Protein AF-A0A353N537-F1 (afdb_monomer_lite)

Structure (mmCIF, N/CA/C/O backbone):
data_AF-A0A353N537-F1
#
_entry.id   AF-A0A353N537-F1
#
loop_
_atom_site.group_PDB
_atom_site.id
_atom_site.type_symbol
_atom_site.label_atom_id
_atom_site.label_alt_id
_atom_site.label_comp_id
_atom_site.label_asym_id
_atom_site.label_entity_id
_atom_site.label_seq_id
_atom_site.pdbx_PDB_ins_code
_atom_site.Cartn_x
_atom_site.Cartn_y
_atom_site.Cartn_z
_atom_site.occupancy
_atom_site.B_iso_or_equiv
_atom_site.auth_seq_id
_atom_site.auth_comp_id
_atom_site.auth_asym_id
_atom_site.auth_atom_id
_atom_site.pdbx_PDB_model_num
ATOM 1 N N . SER A 1 1 ? 24.405 -9.613 -40.644 1.00 58.28 1 SER A N 1
ATOM 2 C CA . SER A 1 1 ? 24.545 -8.701 -39.487 1.00 58.28 1 SER A CA 1
ATOM 3 C C . SER A 1 1 ? 23.175 -8.344 -38.909 1.00 58.28 1 SER A C 1
ATOM 5 O O . SER A 1 1 ? 22.932 -7.197 -38.561 1.00 58.28 1 SER A O 1
ATOM 7 N N . GLU A 1 2 ? 22.290 -9.336 -38.773 1.00 57.56 2 GLU A N 1
ATOM 8 C CA . GLU A 1 2 ? 20.917 -9.159 -38.268 1.00 57.56 2 GLU A CA 1
ATOM 9 C C . GLU A 1 2 ? 20.820 -9.533 -36.777 1.00 57.56 2 GLU A C 1
ATOM 11 O O . GLU A 1 2 ? 20.133 -8.859 -36.020 1.00 57.56 2 GLU A O 1
ATOM 16 N N . GLU A 1 3 ? 21.639 -10.484 -36.309 1.00 57.69 3 GLU A N 1
ATOM 17 C CA . GLU A 1 3 ? 21.670 -10.933 -34.904 1.00 57.69 3 GLU A CA 1
ATOM 18 C C . GLU A 1 3 ? 22.057 -9.833 -33.892 1.00 57.69 3 GLU A C 1
ATOM 20 O O . GLU A 1 3 ? 21.611 -9.852 -32.746 1.00 57.69 3 GLU A O 1
ATOM 25 N N . ASN A 1 4 ? 22.846 -8.832 -34.302 1.00 60.00 4 ASN A N 1
ATOM 26 C CA . ASN A 1 4 ? 23.270 -7.736 -33.418 1.00 60.00 4 ASN A CA 1
ATOM 27 C C . ASN A 1 4 ? 22.152 -6.714 -33.144 1.00 60.00 4 ASN A C 1
ATOM 29 O O . ASN A 1 4 ? 22.077 -6.164 -32.045 1.00 60.00 4 ASN A O 1
ATOM 33 N N . PHE A 1 5 ? 21.276 -6.468 -34.123 1.00 59.91 5 PHE A N 1
ATOM 34 C CA . PHE A 1 5 ? 20.203 -5.477 -34.010 1.00 59.91 5 PHE A CA 1
ATOM 35 C C . PHE A 1 5 ? 19.103 -5.949 -33.047 1.00 59.91 5 PHE A C 1
ATOM 37 O O . PHE A 1 5 ? 18.618 -5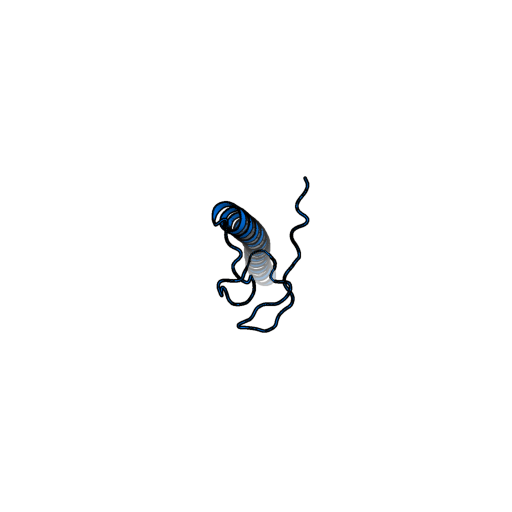.183 -32.207 1.00 59.91 5 PHE A O 1
ATOM 44 N N . ASP A 1 6 ? 18.776 -7.242 -33.091 1.00 73.00 6 ASP A N 1
ATOM 45 C CA . ASP A 1 6 ? 17.817 -7.850 -32.168 1.00 73.00 6 ASP A CA 1
ATOM 46 C C . ASP A 1 6 ? 18.360 -7.929 -30.734 1.00 73.00 6 ASP A C 1
ATOM 48 O O . ASP A 1 6 ? 17.614 -7.727 -29.769 1.00 73.00 6 ASP A O 1
ATOM 52 N N . GLN A 1 7 ? 19.674 -8.121 -30.571 1.00 80.25 7 GLN A N 1
ATOM 53 C CA . GLN A 1 7 ? 20.316 -8.134 -29.258 1.00 80.25 7 GLN A CA 1
ATOM 54 C C . GLN A 1 7 ? 20.311 -6.750 -28.586 1.00 80.25 7 GLN A C 1
ATOM 56 O O . GLN A 1 7 ? 20.123 -6.655 -27.370 1.00 80.25 7 GLN A O 1
ATOM 61 N N . GLU A 1 8 ? 20.503 -5.670 -29.344 1.00 83.62 8 GLU A N 1
ATOM 62 C CA . GLU A 1 8 ? 20.488 -4.303 -28.812 1.00 83.62 8 GLU A CA 1
ATOM 63 C C . GLU A 1 8 ? 19.085 -3.892 -28.348 1.00 83.62 8 GLU A C 1
ATOM 65 O O . GLU A 1 8 ? 18.906 -3.407 -27.227 1.00 83.62 8 GLU A O 1
ATOM 70 N N . LYS A 1 9 ? 18.062 -4.201 -29.151 1.00 88.19 9 LYS A N 1
ATOM 71 C CA . LYS A 1 9 ? 16.658 -3.952 -28.805 1.00 88.19 9 LYS A CA 1
ATOM 72 C C . LYS A 1 9 ? 16.203 -4.767 -27.593 1.00 88.19 9 LYS A C 1
ATOM 74 O O . LYS A 1 9 ? 15.431 -4.270 -26.769 1.00 88.19 9 LYS A O 1
ATOM 79 N N . LEU A 1 10 ? 16.682 -6.006 -27.465 1.00 89.12 10 LEU A N 1
ATOM 80 C CA . LEU A 1 10 ? 16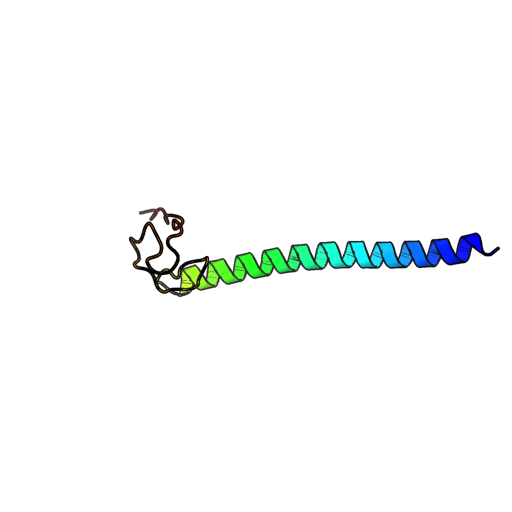.422 -6.845 -26.297 1.00 89.12 10 LEU A CA 1
ATOM 81 C C . LEU A 1 10 ? 17.069 -6.261 -25.036 1.00 89.12 10 LEU A C 1
ATOM 83 O O . LEU A 1 10 ? 16.397 -6.131 -24.015 1.00 89.12 10 LEU A O 1
ATOM 87 N N . LYS A 1 11 ? 18.339 -5.842 -25.113 1.00 90.81 11 LYS A N 1
ATOM 88 C CA . LYS A 1 11 ? 19.038 -5.184 -23.998 1.00 90.81 11 LYS A CA 1
ATOM 89 C C . LYS A 1 11 ? 18.311 -3.926 -23.545 1.00 90.81 11 LYS A C 1
ATOM 91 O O . LYS A 1 11 ? 18.163 -3.716 -22.345 1.00 90.81 11 LYS A O 1
ATOM 96 N N . GLU A 1 12 ? 17.836 -3.116 -24.485 1.00 92.38 12 GLU A N 1
ATOM 97 C CA . GLU A 1 12 ? 17.123 -1.886 -24.155 1.00 92.38 12 GLU A CA 1
ATOM 98 C C . GLU A 1 12 ? 15.811 -2.165 -23.415 1.00 92.38 12 GLU A C 1
ATOM 100 O O . GLU A 1 12 ? 15.551 -1.584 -22.364 1.00 92.38 12 GLU A O 1
ATOM 105 N N . LYS A 1 13 ? 15.030 -3.151 -23.872 1.00 93.12 13 LYS A N 1
ATOM 106 C CA . LYS A 1 13 ? 13.829 -3.596 -23.151 1.00 93.12 13 LYS A CA 1
ATOM 107 C C . LYS A 1 13 ? 14.146 -4.122 -21.751 1.00 93.12 13 LYS A C 1
ATOM 109 O O . LYS A 1 13 ? 13.429 -3.790 -20.813 1.00 93.12 13 LYS A O 1
ATOM 114 N N . CYS A 1 14 ? 15.217 -4.899 -21.590 1.00 94.81 14 CYS A N 1
ATOM 115 C CA . CYS A 1 14 ? 15.627 -5.397 -20.276 1.00 94.81 14 CYS A CA 1
ATOM 116 C C . CYS A 1 14 ? 15.992 -4.257 -19.312 1.00 94.81 14 CYS A C 1
ATOM 118 O O . CYS A 1 14 ? 15.620 -4.317 -18.142 1.00 94.81 14 CYS A O 1
ATOM 120 N N . LYS A 1 15 ? 16.655 -3.191 -19.787 1.00 95.81 15 LYS A N 1
ATOM 121 C CA . LYS A 1 15 ? 16.925 -1.999 -18.960 1.00 95.81 15 LYS A CA 1
ATOM 122 C C . LYS A 1 15 ? 15.638 -1.310 -18.517 1.00 95.81 15 LYS A C 1
ATOM 124 O O . LYS A 1 15 ? 15.525 -0.909 -17.359 1.00 95.81 15 LYS A O 1
ATOM 129 N N . VAL A 1 16 ? 14.670 -1.179 -19.425 1.00 96.88 16 VAL A N 1
ATOM 130 C CA . VAL A 1 16 ? 13.360 -0.595 -19.103 1.00 96.88 16 VAL A CA 1
ATOM 131 C C . VAL A 1 16 ? 12.650 -1.433 -18.043 1.00 96.88 16 VAL A C 1
ATOM 133 O O . VAL A 1 16 ? 12.159 -0.868 -17.071 1.00 96.88 16 VAL A O 1
ATOM 136 N N . ILE A 1 17 ? 12.652 -2.763 -18.170 1.00 96.94 17 ILE A N 1
ATOM 137 C CA . ILE A 1 17 ? 12.051 -3.665 -17.176 1.00 96.94 17 ILE A CA 1
ATOM 138 C C . ILE A 1 17 ? 12.716 -3.483 -15.809 1.00 96.94 17 ILE A C 1
ATOM 140 O O . ILE A 1 17 ? 12.014 -3.208 -14.843 1.00 96.94 17 ILE A O 1
ATOM 144 N N . ALA A 1 18 ? 14.049 -3.519 -15.736 1.00 97.44 18 ALA A N 1
ATOM 145 C CA . ALA A 1 18 ? 14.774 -3.321 -14.478 1.00 97.44 18 ALA A CA 1
ATOM 146 C C . ALA A 1 18 ? 14.470 -1.954 -13.832 1.00 97.44 18 ALA A C 1
ATOM 148 O O . ALA A 1 18 ? 14.344 -1.828 -12.615 1.00 97.44 18 ALA A O 1
ATOM 149 N N . THR A 1 19 ? 14.306 -0.918 -14.659 1.00 97.69 19 THR A N 1
ATOM 150 C CA . THR A 1 19 ? 13.928 0.421 -14.189 1.00 97.69 19 THR A CA 1
ATOM 151 C C . THR A 1 19 ? 12.506 0.433 -13.629 1.00 97.69 19 THR A C 1
ATOM 153 O O . THR A 1 19 ? 12.264 1.014 -12.572 1.00 97.69 19 THR A O 1
ATOM 156 N N . LEU A 1 20 ? 11.561 -0.215 -14.314 1.00 97.56 20 LEU A N 1
ATOM 157 C CA . LEU A 1 20 ? 10.175 -0.322 -13.861 1.00 97.56 20 LEU A CA 1
ATOM 158 C C . LEU A 1 20 ? 10.061 -1.140 -12.571 1.00 97.56 20 LEU A C 1
ATOM 160 O O . LEU A 1 20 ? 9.299 -0.760 -11.688 1.00 97.56 20 LEU A O 1
ATOM 164 N N . GLU A 1 21 ? 10.839 -2.212 -12.427 1.00 97.81 21 GLU A N 1
ATOM 165 C CA . GLU A 1 21 ? 10.896 -3.014 -11.201 1.00 97.81 21 GLU A CA 1
ATOM 166 C C . GLU A 1 21 ? 11.310 -2.166 -9.993 1.00 97.81 21 GLU A C 1
ATOM 168 O O . GLU A 1 21 ? 10.649 -2.202 -8.950 1.00 97.81 21 GLU A O 1
ATOM 173 N N . GLU A 1 22 ? 12.351 -1.340 -10.135 1.00 98.00 22 GLU A N 1
ATOM 174 C CA . GLU A 1 22 ? 12.774 -0.453 -9.048 1.00 98.00 22 GLU A CA 1
ATOM 175 C C . GLU A 1 22 ? 11.734 0.644 -8.774 1.00 98.00 22 GLU A C 1
ATOM 177 O O . GLU A 1 22 ? 11.446 0.946 -7.615 1.00 98.00 22 GLU A O 1
ATOM 182 N N . GLN A 1 23 ? 11.095 1.195 -9.813 1.00 97.81 23 GLN A N 1
ATOM 183 C CA . GLN A 1 23 ? 10.010 2.167 -9.639 1.00 97.81 23 GLN A CA 1
ATOM 184 C C . GLN A 1 23 ? 8.814 1.576 -8.881 1.00 97.81 23 GLN A C 1
ATOM 186 O O . GLN A 1 23 ? 8.283 2.230 -7.983 1.00 97.81 23 GLN A O 1
ATOM 191 N N . VAL A 1 24 ? 8.406 0.341 -9.192 1.00 98.06 24 VAL A N 1
ATOM 192 C CA . VAL A 1 24 ? 7.324 -0.360 -8.480 1.00 98.06 24 VAL A CA 1
ATOM 193 C C . VAL A 1 24 ? 7.693 -0.537 -7.013 1.00 98.06 24 VAL A C 1
ATOM 195 O O . VAL A 1 24 ? 6.936 -0.134 -6.130 1.00 98.06 24 VAL A O 1
ATOM 198 N N . LYS A 1 25 ? 8.894 -1.047 -6.737 1.00 97.69 25 LYS A N 1
ATOM 199 C CA . LYS A 1 25 ? 9.389 -1.247 -5.371 1.00 97.69 25 LYS A CA 1
ATOM 200 C C . LYS A 1 25 ? 9.434 0.057 -4.574 1.00 97.69 25 LYS A C 1
ATOM 202 O O . LYS A 1 25 ? 9.109 0.074 -3.385 1.00 97.69 25 LYS A O 1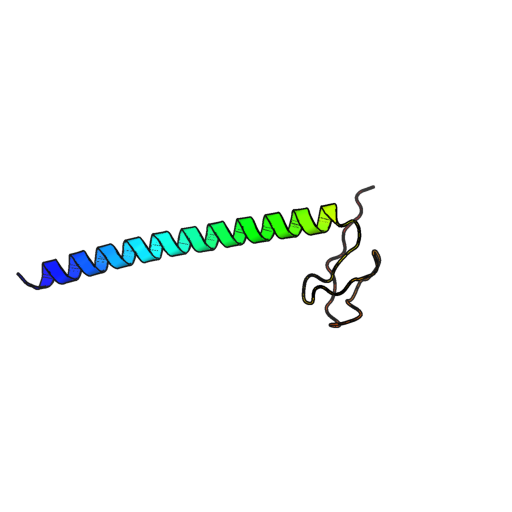
ATOM 207 N N . GLN A 1 26 ? 9.827 1.153 -5.214 1.00 97.62 26 GLN A N 1
ATOM 208 C CA . GLN A 1 26 ? 9.841 2.469 -4.589 1.00 97.62 26 GLN A CA 1
ATOM 209 C C . GLN A 1 26 ? 8.417 2.959 -4.282 1.00 97.62 26 GLN A C 1
ATOM 211 O O . GLN A 1 26 ? 8.140 3.388 -3.160 1.00 97.62 26 GLN A O 1
ATOM 216 N N . LYS A 1 27 ? 7.481 2.813 -5.226 1.00 96.00 27 LYS A N 1
ATOM 217 C CA . LYS A 1 27 ? 6.074 3.197 -5.032 1.00 96.00 27 LYS A CA 1
ATOM 218 C C . LYS A 1 27 ? 5.374 2.377 -3.954 1.00 96.00 27 LYS A C 1
ATOM 220 O O . LYS A 1 27 ? 4.592 2.926 -3.182 1.00 96.00 27 LYS A O 1
ATOM 225 N N . GLU A 1 28 ? 5.691 1.093 -3.832 1.00 96.12 28 GLU A N 1
ATOM 226 C CA . GLU A 1 28 ? 5.190 0.254 -2.741 1.00 96.12 28 GLU A CA 1
ATOM 227 C C . GLU A 1 28 ? 5.655 0.743 -1.364 1.00 96.12 28 GLU A C 1
ATOM 229 O O . GLU A 1 28 ? 4.883 0.712 -0.400 1.00 96.12 28 GLU A O 1
ATOM 234 N N . LYS A 1 29 ? 6.911 1.197 -1.249 1.00 95.25 29 LYS A N 1
ATOM 235 C CA . LYS A 1 29 ? 7.433 1.779 -0.004 1.00 95.25 29 LYS A CA 1
ATOM 236 C C . LYS A 1 29 ? 6.720 3.083 0.338 1.00 95.25 29 LYS A C 1
ATOM 238 O O . LYS A 1 29 ? 6.272 3.235 1.472 1.00 95.25 29 LYS A O 1
ATOM 243 N N . GLU A 1 30 ? 6.570 3.978 -0.638 1.00 95.81 30 GLU A N 1
ATOM 244 C CA . GLU A 1 30 ? 5.852 5.249 -0.472 1.00 95.81 30 GLU A CA 1
ATOM 245 C C . GLU A 1 30 ? 4.401 5.012 -0.027 1.00 95.81 30 GLU A C 1
ATOM 247 O O . GLU A 1 30 ? 3.951 5.599 0.955 1.00 95.81 30 GLU A O 1
ATOM 252 N N . LEU A 1 31 ? 3.692 4.076 -0.668 1.00 92.56 31 LEU A N 1
ATOM 253 C CA . LEU A 1 31 ? 2.323 3.709 -0.298 1.00 92.56 31 LEU A CA 1
ATOM 254 C C . LEU A 1 31 ? 2.237 3.190 1.145 1.00 92.56 31 LEU A C 1
ATOM 256 O O . LEU A 1 31 ? 1.354 3.598 1.901 1.00 92.56 31 LEU A O 1
ATOM 260 N N . LYS A 1 32 ? 3.166 2.315 1.553 1.00 86.19 32 LYS A N 1
ATOM 261 C CA . LYS A 1 32 ? 3.230 1.794 2.929 1.00 86.19 32 LYS A CA 1
ATOM 262 C C . LYS A 1 32 ? 3.480 2.900 3.955 1.00 86.19 32 LYS A C 1
ATOM 264 O O . LYS A 1 32 ? 2.918 2.839 5.050 1.00 86.19 32 LYS A O 1
ATOM 269 N N . GLN A 1 33 ? 4.312 3.884 3.623 1.00 90.19 33 GLN A N 1
ATOM 270 C CA . GLN A 1 33 ? 4.598 5.017 4.498 1.00 90.19 33 GLN A CA 1
ATOM 271 C C . GLN A 1 33 ? 3.374 5.924 4.654 1.00 90.19 33 GLN A C 1
ATOM 273 O O . GLN A 1 33 ? 2.925 6.135 5.779 1.00 90.19 33 GLN A O 1
ATOM 278 N N . VAL A 1 34 ? 2.769 6.360 3.545 1.00 88.69 34 VAL A N 1
ATOM 279 C CA . VAL A 1 34 ? 1.560 7.204 3.561 1.00 88.69 34 VAL A CA 1
ATOM 280 C C . VAL A 1 34 ? 0.422 6.515 4.309 1.00 88.69 34 VAL A C 1
ATOM 282 O O . VAL A 1 34 ? -0.291 7.141 5.093 1.00 88.69 34 VAL A O 1
ATOM 285 N N . TYR A 1 35 ? 0.266 5.203 4.117 1.00 81.12 35 TYR A N 1
ATOM 286 C CA . TYR A 1 35 ? -0.722 4.429 4.853 1.00 81.12 35 TYR A CA 1
ATOM 287 C C . TYR A 1 35 ? -0.466 4.476 6.367 1.00 81.12 35 TYR A C 1
ATOM 289 O O . TYR A 1 35 ? -1.397 4.706 7.135 1.00 81.12 35 TYR A O 1
ATOM 297 N N . ARG A 1 36 ? 0.786 4.313 6.814 1.00 78.81 36 ARG A N 1
ATOM 298 C CA . ARG A 1 36 ? 1.148 4.394 8.238 1.00 78.81 36 ARG A CA 1
ATOM 299 C C . ARG A 1 36 ? 0.851 5.775 8.822 1.00 78.81 36 ARG A C 1
ATOM 301 O O . ARG A 1 36 ? 0.157 5.855 9.832 1.00 78.81 36 ARG A O 1
ATOM 308 N N . GLU A 1 37 ? 1.305 6.830 8.157 1.00 84.00 37 GLU A N 1
ATOM 309 C CA . GLU A 1 37 ? 1.099 8.218 8.588 1.00 84.00 37 GLU A CA 1
ATOM 310 C C . GLU A 1 37 ? -0.397 8.559 8.659 1.00 84.00 37 GLU A C 1
ATOM 312 O O . GLU A 1 37 ? -0.871 9.128 9.642 1.00 84.00 37 GLU A O 1
ATOM 317 N N . SER A 1 38 ? 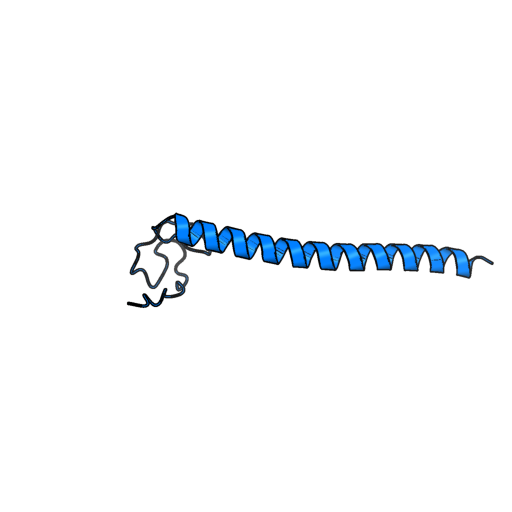-1.185 8.117 7.672 1.00 80.00 38 SER A N 1
ATOM 318 C CA . SER A 1 38 ? -2.643 8.276 7.681 1.00 80.00 38 SER A CA 1
ATOM 319 C C . SER A 1 38 ? -3.298 7.571 8.874 1.00 80.00 38 SER A C 1
ATOM 321 O O . SER A 1 38 ? -4.210 8.115 9.498 1.00 80.00 38 SER A O 1
ATOM 323 N N . GLN A 1 39 ? -2.829 6.372 9.229 1.00 72.44 39 GLN A N 1
ATOM 324 C CA . GLN A 1 39 ? -3.348 5.611 10.370 1.00 72.44 39 GLN A CA 1
ATOM 325 C C . GLN A 1 39 ? -2.932 6.192 11.729 1.00 72.44 39 GLN A C 1
ATOM 327 O O . GLN A 1 39 ? -3.625 5.971 12.722 1.00 72.44 39 GLN A O 1
ATOM 332 N N . GLU A 1 40 ? -1.807 6.899 11.802 1.00 71.56 40 GLU A N 1
ATOM 333 C CA . GLU A 1 40 ? -1.372 7.624 13.000 1.00 71.56 40 GLU A CA 1
ATOM 334 C C . GLU A 1 40 ? -2.166 8.922 13.172 1.00 71.56 40 GLU A C 1
ATOM 336 O O . GLU A 1 40 ? -2.743 9.146 14.234 1.00 71.56 40 GLU A O 1
ATOM 341 N N . ALA A 1 41 ? -2.312 9.714 12.106 1.00 73.62 41 ALA A N 1
ATOM 342 C CA . ALA A 1 41 ? -3.043 10.980 12.135 1.00 73.62 41 ALA A CA 1
ATOM 343 C C . ALA A 1 41 ? -4.552 10.819 12.396 1.00 73.62 41 ALA A C 1
ATOM 345 O O . ALA A 1 41 ? -5.186 11.709 12.960 1.00 73.62 41 ALA A O 1
ATOM 346 N N . ARG A 1 42 ? -5.158 9.695 11.986 1.00 67.31 42 ARG A N 1
ATOM 347 C CA . ARG A 1 42 ? -6.614 9.496 12.095 1.00 67.31 42 ARG A CA 1
ATOM 348 C C . ARG A 1 42 ? -7.119 9.272 13.520 1.00 67.31 42 ARG A C 1
ATOM 350 O O . ARG A 1 42 ? -8.329 9.385 13.710 1.00 67.31 42 ARG A O 1
ATOM 357 N N . GLY A 1 43 ? -6.261 8.940 14.494 1.00 60.50 43 GLY A N 1
ATOM 358 C CA . GLY A 1 43 ? -6.624 8.780 15.918 1.00 60.50 43 GLY A CA 1
ATOM 359 C C . GLY A 1 43 ? -7.739 7.763 16.232 1.00 60.50 43 GLY A C 1
ATOM 360 O O . GLY A 1 43 ? -8.090 7.582 17.386 1.00 60.50 43 GLY A O 1
ATOM 361 N N . LYS A 1 44 ? -8.302 7.115 15.207 1.00 58.91 44 LYS A N 1
ATOM 362 C CA . LYS A 1 44 ? -9.349 6.095 15.218 1.00 58.91 44 LYS A CA 1
ATOM 363 C C . LYS A 1 44 ? -8.893 5.023 14.256 1.00 58.91 44 LYS A C 1
ATOM 365 O O . LYS A 1 44 ? -8.542 5.319 13.108 1.00 58.91 44 LYS A O 1
ATOM 370 N N . ARG A 1 45 ? -8.867 3.782 14.721 1.00 72.69 45 ARG A N 1
ATOM 371 C CA . ARG A 1 45 ? -8.412 2.671 13.895 1.00 72.69 45 ARG A CA 1
ATOM 372 C C . ARG A 1 45 ? -9.428 2.423 12.774 1.00 72.69 45 ARG A C 1
ATOM 374 O O . ARG A 1 45 ? -10.631 2.320 13.004 1.00 72.69 45 ARG A O 1
ATOM 381 N N . PHE A 1 46 ? -8.949 2.346 11.539 1.00 80.56 46 PHE A N 1
ATOM 382 C CA . PHE A 1 46 ? -9.702 1.763 10.431 1.00 80.56 46 PHE A CA 1
ATOM 383 C C . PHE A 1 46 ? -9.116 0.384 10.143 1.00 80.56 46 PHE A C 1
ATOM 385 O O . PHE A 1 46 ? -7.911 0.167 10.285 1.00 80.56 46 PHE A O 1
ATOM 392 N N . CYS A 1 47 ? -9.963 -0.567 9.764 1.00 82.06 47 CYS A N 1
ATOM 393 C CA . CYS A 1 47 ? -9.518 -1.900 9.404 1.00 82.06 47 CYS A CA 1
ATOM 394 C C . CYS A 1 47 ? -8.571 -1.808 8.198 1.00 82.06 47 CYS A C 1
ATOM 396 O O . CYS A 1 47 ? -8.975 -1.279 7.164 1.00 82.06 47 CYS A O 1
ATOM 398 N N . PRO A 1 48 ? -7.353 -2.372 8.266 1.00 77.81 48 PRO A N 1
ATOM 399 C CA . PRO A 1 48 ? -6.394 -2.290 7.169 1.00 77.81 48 PRO A CA 1
ATOM 400 C C . PRO A 1 48 ? -6.734 -3.162 5.961 1.00 77.81 48 PRO A C 1
ATOM 402 O O . PRO A 1 48 ? -6.016 -3.136 4.969 1.00 77.81 48 PRO A O 1
ATOM 405 N N . TYR A 1 49 ? -7.799 -3.956 6.053 1.00 84.69 49 TYR A N 1
ATOM 406 C CA . TYR A 1 49 ? -8.184 -4.903 5.012 1.00 84.69 49 TYR A CA 1
ATOM 407 C C . TYR A 1 49 ? -9.463 -4.511 4.276 1.00 84.69 49 TYR A C 1
ATOM 409 O O . TYR A 1 49 ? -9.633 -4.896 3.127 1.00 84.69 49 TYR A O 1
ATOM 417 N N . CYS A 1 50 ? -10.382 -3.812 4.945 1.00 87.06 50 CYS A N 1
ATOM 418 C CA . CYS A 1 50 ? -11.673 -3.424 4.369 1.00 87.06 50 CYS A CA 1
ATOM 419 C C . CYS A 1 50 ? -12.066 -1.973 4.661 1.00 87.06 50 CYS A C 1
ATOM 421 O O . CYS A 1 50 ? -13.184 -1.581 4.351 1.00 87.06 50 CYS A O 1
ATOM 423 N N . GLU A 1 51 ? -11.189 -1.204 5.312 1.00 84.56 51 GLU A N 1
ATOM 424 C CA . GLU A 1 51 ? -11.365 0.227 5.599 1.00 84.56 51 GLU A CA 1
ATOM 425 C C . GLU A 1 51 ? -12.568 0.576 6.490 1.00 84.56 51 GLU A C 1
ATOM 427 O O . GLU A 1 51 ? -12.889 1.744 6.690 1.00 84.56 51 GLU A O 1
ATOM 432 N N . ALA A 1 52 ? -13.204 -0.421 7.107 1.00 86.31 52 ALA A N 1
ATOM 433 C CA . ALA A 1 52 ? -14.253 -0.198 8.088 1.00 86.31 52 ALA A CA 1
ATOM 434 C C . ALA A 1 52 ? -13.710 0.487 9.346 1.00 86.31 52 ALA A C 1
ATOM 436 O O . ALA A 1 52 ? -12.632 0.154 9.839 1.00 86.31 52 ALA A O 1
ATOM 437 N N . LYS A 1 53 ? -14.491 1.400 9.921 1.00 84.50 53 LYS A N 1
ATOM 438 C CA . LYS A 1 53 ? -14.186 1.987 11.227 1.00 84.50 53 LYS A CA 1
ATOM 439 C C . LYS A 1 53 ? -14.249 0.906 12.311 1.00 84.50 53 LYS A C 1
ATOM 441 O O . LYS A 1 53 ? -15.236 0.179 12.395 1.00 84.50 53 LYS A O 1
ATOM 446 N N . ILE A 1 54 ? -13.218 0.826 13.143 1.00 84.19 54 ILE A N 1
ATOM 447 C CA . ILE A 1 54 ? -13.098 -0.148 14.235 1.00 84.19 54 ILE A CA 1
ATOM 448 C C . ILE A 1 54 ? -12.850 0.592 15.558 1.00 84.19 54 ILE A C 1
ATOM 450 O O . ILE A 1 54 ? -12.411 1.741 15.560 1.00 84.19 54 ILE A O 1
ATOM 454 N N . SER A 1 55 ? -13.200 -0.047 16.677 1.00 79.94 55 SER A N 1
ATOM 455 C CA . SER A 1 55 ? -12.901 0.477 18.018 1.00 79.94 55 SER A CA 1
ATOM 456 C C . SER A 1 55 ? -11.396 0.437 18.279 1.00 79.94 55 SER A C 1
ATOM 458 O O . SER A 1 55 ? -10.705 -0.405 17.703 1.00 79.94 55 SER A O 1
ATOM 460 N N . ASP A 1 56 ? -10.895 1.288 19.170 1.00 75.38 56 ASP A N 1
ATOM 461 C CA . ASP A 1 56 ? -9.459 1.345 19.470 1.00 75.38 56 ASP A CA 1
ATOM 462 C C . ASP A 1 56 ? -8.947 0.037 20.104 1.00 75.38 56 ASP A C 1
ATOM 464 O O . ASP A 1 56 ? -7.881 -0.449 19.727 1.00 75.38 56 ASP A O 1
ATOM 468 N N . ASP A 1 57 ? -9.786 -0.626 20.911 1.00 77.31 57 ASP A N 1
ATOM 469 C CA . ASP A 1 57 ? -9.509 -1.937 21.524 1.00 77.31 57 ASP A CA 1
ATOM 470 C C . ASP A 1 57 ? -9.891 -3.150 20.651 1.00 77.31 57 ASP A C 1
ATOM 472 O O . ASP A 1 57 ? -9.856 -4.303 21.100 1.00 77.31 57 ASP A O 1
ATOM 476 N N . ALA A 1 58 ? -10.328 -2.931 19.405 1.00 82.69 58 ALA A N 1
ATOM 477 C CA . ALA A 1 58 ? -10.809 -4.019 18.563 1.00 82.69 58 ALA A CA 1
ATOM 478 C C . ALA A 1 58 ? -9.665 -4.977 18.184 1.00 82.69 58 ALA A C 1
ATOM 480 O O . ALA A 1 58 ? -8.733 -4.614 17.468 1.00 82.69 58 ALA A O 1
ATOM 481 N N . LYS A 1 59 ? -9.778 -6.244 18.603 1.00 85.81 59 LYS A N 1
ATOM 482 C CA . LYS A 1 59 ? -8.862 -7.332 18.202 1.00 85.81 59 LYS A CA 1
ATOM 483 C C . LYS A 1 59 ? -9.217 -7.942 16.843 1.00 85.81 59 LYS A C 1
ATOM 485 O O . LYS A 1 59 ? -8.361 -8.519 16.183 1.00 85.81 59 LYS A O 1
ATOM 490 N N . PHE A 1 60 ? -10.472 -7.802 16.415 1.00 90.62 60 PHE A N 1
ATOM 491 C CA . PHE A 1 60 ? -10.988 -8.291 15.136 1.00 90.62 60 PHE A CA 1
ATOM 492 C C . PHE A 1 60 ? -11.874 -7.228 14.487 1.00 90.62 60 PHE A C 1
ATOM 494 O O . PHE A 1 60 ? -12.533 -6.449 15.176 1.00 90.62 60 PHE A O 1
ATOM 501 N N . CYS A 1 61 ? -11.910 -7.197 13.157 1.00 89.62 61 CYS A N 1
ATOM 502 C CA . CYS A 1 61 ? -12.813 -6.314 12.432 1.00 89.62 61 CYS A CA 1
ATOM 503 C C . CYS A 1 61 ? -14.254 -6.839 12.494 1.00 89.62 61 CYS A C 1
ATOM 505 O O . CYS A 1 61 ? -14.527 -7.957 12.066 1.00 89.62 61 CYS A O 1
ATOM 507 N N . ASN A 1 62 ? -15.188 -5.997 12.937 1.00 88.50 62 ASN A N 1
ATOM 508 C CA . ASN A 1 62 ? -16.624 -6.294 12.966 1.00 88.50 62 ASN A CA 1
ATOM 509 C C . ASN A 1 62 ? -17.279 -6.384 11.574 1.00 88.50 62 ASN A C 1
ATOM 511 O O . ASN A 1 62 ? -18.410 -6.843 11.481 1.00 88.50 62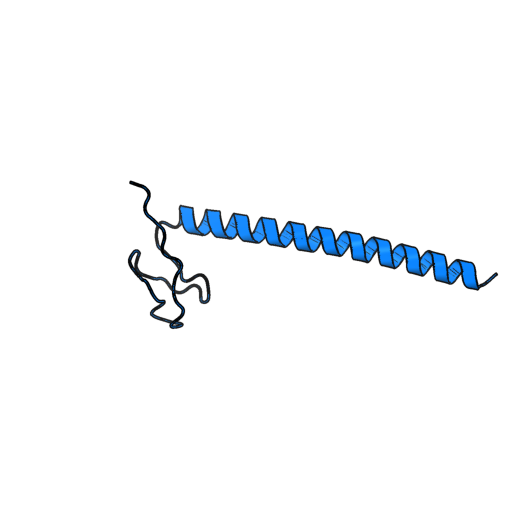 ASN A O 1
ATOM 515 N N . GLN A 1 63 ? -16.603 -5.924 10.516 1.00 93.31 63 GLN A N 1
ATOM 516 C CA . GLN A 1 63 ? -17.115 -5.974 9.142 1.00 93.31 63 GLN A CA 1
ATOM 517 C C . GLN A 1 63 ? -16.542 -7.146 8.337 1.00 93.31 63 GLN A C 1
ATOM 519 O O . GLN A 1 63 ? -17.297 -7.861 7.692 1.00 93.31 63 GLN A O 1
ATOM 524 N N . CYS A 1 64 ? -15.221 -7.372 8.360 1.00 93.12 64 CYS A N 1
ATOM 525 C CA . CYS A 1 64 ? -14.588 -8.425 7.548 1.00 93.12 64 CYS A CA 1
ATOM 526 C C . CYS A 1 64 ? -14.079 -9.638 8.343 1.00 93.12 64 CYS A C 1
ATOM 528 O O . CYS A 1 64 ? -13.557 -10.578 7.747 1.00 93.12 64 CYS A O 1
ATOM 530 N N . GLY A 1 65 ? -14.160 -9.615 9.677 1.00 90.50 65 GLY A N 1
ATOM 531 C CA . GLY A 1 65 ? -13.755 -10.724 10.550 1.00 90.50 65 GLY A CA 1
ATOM 532 C C . GLY A 1 65 ? -12.244 -10.946 10.691 1.00 90.50 65 GLY A C 1
ATOM 533 O O . GLY A 1 65 ? -11.823 -11.784 11.485 1.00 90.50 65 GLY A O 1
ATOM 534 N N . LYS A 1 66 ? -11.399 -10.207 9.960 1.00 90.75 66 LYS A N 1
ATOM 535 C CA . LYS A 1 66 ? -9.938 -10.356 10.055 1.00 90.75 66 LYS A CA 1
ATOM 536 C C . LYS A 1 66 ? -9.410 -9.853 11.399 1.00 90.75 66 LYS A C 1
ATOM 538 O O . LYS A 1 66 ? -9.880 -8.838 11.919 1.00 90.75 66 LYS A O 1
ATOM 543 N N . SER A 1 67 ? -8.404 -10.555 11.919 1.00 88.75 67 SER A N 1
ATOM 544 C CA . SER A 1 67 ? -7.650 -10.141 13.104 1.00 88.75 67 SER A CA 1
ATOM 545 C C . SER A 1 67 ? -6.903 -8.840 12.831 1.00 88.75 67 SER A C 1
ATOM 547 O O . SER A 1 67 ? -6.350 -8.647 11.747 1.00 88.75 67 SER A O 1
ATOM 549 N N . LEU A 1 68 ? -6.918 -7.940 13.805 1.00 84.44 68 LEU A N 1
ATOM 550 C CA . LEU A 1 68 ? -6.312 -6.624 13.708 1.00 84.44 68 LEU A CA 1
ATOM 551 C C . LEU A 1 68 ? -4.942 -6.639 14.397 1.00 84.44 68 LEU A C 1
ATOM 553 O O . LEU A 1 68 ? -4.810 -7.195 15.489 1.00 84.44 68 LEU A O 1
ATOM 557 N N . PRO A 1 69 ? -3.912 -6.021 13.797 1.00 72.25 69 PRO A N 1
ATOM 558 C CA . PRO A 1 69 ? -2.616 -5.898 14.449 1.00 72.25 69 PRO A CA 1
ATOM 559 C C . PRO A 1 69 ? -2.742 -4.997 15.689 1.00 72.25 69 PRO A C 1
ATOM 561 O O . PRO A 1 69 ? -3.033 -3.800 15.576 1.00 72.25 69 PRO A O 1
ATOM 564 N N . VAL A 1 70 ? -2.531 -5.586 16.870 1.00 63.84 70 VAL A N 1
ATOM 565 C CA . VAL A 1 70 ? -2.544 -4.900 18.172 1.00 63.84 70 VAL A CA 1
ATOM 566 C C . VAL A 1 70 ? -1.499 -3.777 18.142 1.00 63.84 70 VAL A C 1
ATOM 568 O O . VAL A 1 70 ? -0.329 -4.040 17.868 1.00 63.84 70 VAL A O 1
ATOM 571 N N . LYS A 1 71 ? -1.896 -2.518 18.393 1.00 59.12 71 LYS A N 1
ATOM 572 C CA . LYS A 1 71 ? -0.905 -1.482 18.737 1.00 59.12 71 LYS A CA 1
ATOM 573 C C . LYS A 1 71 ? -0.548 -1.733 20.194 1.00 59.12 71 LYS A C 1
ATOM 575 O O . LYS A 1 71 ? -1.427 -1.697 21.044 1.00 59.12 71 LYS A O 1
ATOM 580 N N . ILE A 1 72 ? 0.718 -2.029 20.452 1.00 50.62 72 ILE A N 1
ATOM 581 C CA . ILE A 1 72 ? 1.268 -1.949 21.800 1.00 50.62 72 ILE A CA 1
ATOM 582 C C . ILE A 1 72 ? 1.325 -0.454 22.113 1.00 50.62 72 ILE A C 1
ATOM 584 O O . ILE A 1 72 ? 2.068 0.277 21.459 1.00 50.62 72 ILE A O 1
ATOM 588 N N . GLU A 1 73 ? 0.489 0.009 23.035 1.00 51.34 73 GLU A N 1
ATOM 589 C CA . GLU A 1 73 ? 0.647 1.331 23.631 1.00 51.34 73 GLU A CA 1
ATOM 590 C C . GLU A 1 73 ? 1.922 1.288 24.477 1.00 51.34 73 GLU A C 1
ATOM 592 O O . GLU A 1 73 ? 1.987 0.616 25.505 1.00 51.34 73 GLU A O 1
ATOM 597 N N . THR A 1 74 ? 2.988 1.921 23.992 1.00 42.41 74 THR A N 1
ATOM 598 C CA . THR A 1 74 ? 4.155 2.208 24.826 1.00 42.41 74 THR A CA 1
ATOM 599 C C . THR A 1 74 ? 3.789 3.384 25.718 1.00 42.41 74 THR A C 1
ATOM 601 O O . THR A 1 74 ? 3.643 4.502 25.222 1.00 42.41 74 THR A O 1
ATOM 604 N N . ASN A 1 75 ? 3.575 3.069 26.993 1.00 39.00 75 ASN A N 1
ATOM 605 C CA . ASN A 1 75 ? 3.328 3.999 28.090 1.00 39.00 75 ASN A CA 1
ATOM 606 C C . ASN A 1 75 ? 4.564 4.852 28.404 1.00 39.00 75 ASN A C 1
ATOM 608 O O . ASN A 1 75 ? 5.687 4.310 28.280 1.00 39.00 75 ASN A O 1
#

Radius of gyration: 21.94 Å; chains: 1; bounding box: 42×22×68 Å

Foldseek 3Di:
DVVVVVVVVVVVVVVVVVVVVVVVVVVVVVVVVVVVVCCVVVVFHAAPPPRHTDHLPDQADPPPRDGDDNDDPPD

Secondary structure (DSSP, 8-state):
--HHHHHHHHHHHHHHHHHHHHHHHHHHHHHHHHHHHHHHHTSS-B-TTT--B--TT-SB-TTT-PBP-------

Sequence (75 aa):
SEENFDQEKLKEKCKVIATLEEQVKQKEKELKQVYRESQEARGKRFCPYCEAKISDDAKFCNQCGKSLPVKI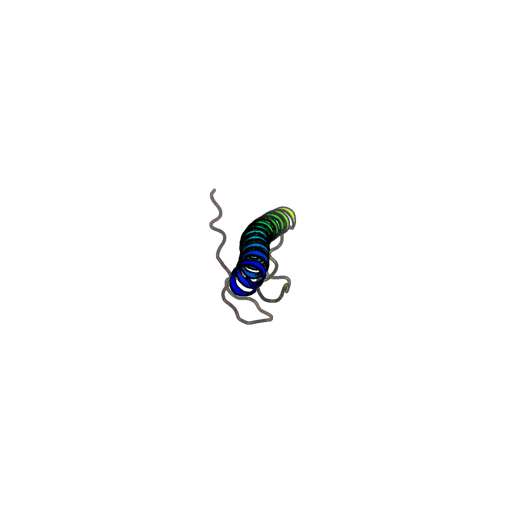ETN

pLDDT: mean 81.75, std 14.57, range [39.0, 98.06]